Protein AF-A0A5Y1E538-F1 (afdb_monomer_lite)

Secondary structure (DSSP, 8-state):
-TTSSPPEEEE-TTSSSEEEEPPPGGGS-HHHHHHHHHHHHHHHHHHT---HHHHHHHHHHHHHHTTTT-

pLDDT: mean 86.6, std 13.71, range [44.94, 97.56]

Foldseek 3Di:
DQVVDDWDWAQDPVNPGIDTHGDDPVPDDPVRNVVVVVVVVVVCVVVVNDDPVVVVVVVVCCVVCVPVPD

Radius of gyration: 20.3 Å; chains: 1; bounding box: 61×22×40 Å

Organism: NCBI:txid340188

InterPro domains:
  IPR008711 Recombinase NinB [PF05772] (2-52)
  IPR036619 NinB superfamily [G3DSA:1.10.3790.10] (1-70)
  IPR036619 NinB superfamily [SSF103370] (2-65)

Sequence (70 aa):
TAALKQQDVVPNLAGDGFVVIGQSTSRMRVSEFAELLELIQAFGAERGVKWSDEARLALEWKARWGDRAA

Structur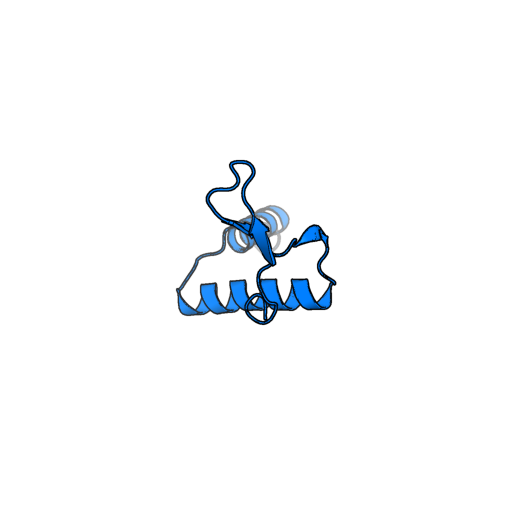e (mmCIF, N/CA/C/O backbone):
data_AF-A0A5Y1E538-F1
#
_entry.id   AF-A0A5Y1E538-F1
#
loop_
_atom_site.group_PDB
_atom_site.id
_atom_site.type_symbol
_atom_site.label_atom_id
_atom_site.label_alt_id
_atom_site.label_comp_id
_at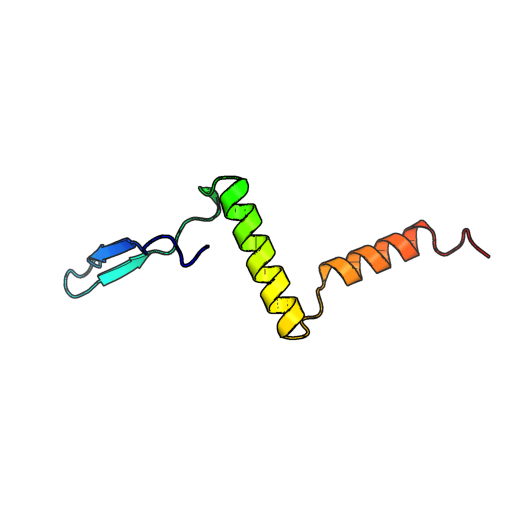om_site.label_asym_id
_atom_site.label_entity_id
_atom_site.label_seq_id
_atom_site.pdbx_PDB_ins_code
_atom_site.Cartn_x
_atom_site.Cartn_y
_atom_site.Cartn_z
_atom_site.occupancy
_atom_site.B_iso_or_equiv
_atom_site.auth_seq_id
_atom_site.auth_comp_id
_atom_site.auth_asym_id
_atom_site.auth_atom_id
_atom_site.pdbx_PDB_model_num
ATOM 1 N N . THR A 1 1 ? 0.748 -10.613 2.313 1.00 45.66 1 THR A N 1
ATOM 2 C CA . THR A 1 1 ? 0.460 -10.643 3.769 1.00 45.66 1 THR A CA 1
ATOM 3 C C . THR A 1 1 ? -0.030 -9.319 4.364 1.00 45.66 1 THR A C 1
ATOM 5 O O . THR A 1 1 ? -0.486 -9.333 5.499 1.00 45.66 1 THR A O 1
ATOM 8 N N . ALA A 1 2 ? -0.132 -8.208 3.615 1.00 44.94 2 ALA A N 1
ATOM 9 C CA . ALA A 1 2 ? -0.903 -7.030 4.064 1.00 44.94 2 ALA A CA 1
ATOM 10 C C . ALA A 1 2 ? -2.424 -7.293 4.166 1.00 44.94 2 ALA A C 1
ATOM 12 O O . ALA A 1 2 ? -3.095 -6.723 5.017 1.00 44.94 2 ALA A O 1
ATOM 13 N N . ALA A 1 3 ? -2.948 -8.222 3.358 1.00 47.06 3 ALA A N 1
ATOM 14 C CA . ALA A 1 3 ? -4.320 -8.725 3.468 1.00 47.06 3 ALA A CA 1
ATOM 15 C C . ALA A 1 3 ? -4.507 -9.810 4.554 1.00 47.06 3 ALA A C 1
ATOM 17 O O . ALA A 1 3 ? -5.625 -10.270 4.754 1.00 47.06 3 ALA A O 1
ATOM 18 N N . LEU A 1 4 ? -3.435 -10.256 5.233 1.00 52.31 4 LEU A N 1
ATOM 19 C CA . LEU A 1 4 ? -3.533 -11.307 6.260 1.00 52.31 4 LEU A CA 1
ATOM 20 C C . LEU A 1 4 ? -3.939 -10.760 7.637 1.00 52.31 4 LEU A C 1
ATOM 22 O O . LEU A 1 4 ? -4.414 -11.522 8.475 1.00 52.31 4 LEU A O 1
ATOM 26 N N . LYS A 1 5 ? -3.748 -9.459 7.884 1.00 62.47 5 LYS A N 1
ATOM 27 C CA . LYS A 1 5 ? -4.202 -8.796 9.112 1.00 62.47 5 LYS A CA 1
ATOM 28 C C . LYS A 1 5 ? -5.581 -8.187 8.887 1.00 62.47 5 LYS A C 1
ATOM 30 O O . LYS A 1 5 ? -5.790 -7.475 7.907 1.00 62.47 5 LYS A O 1
ATOM 35 N N . GLN A 1 6 ? -6.506 -8.483 9.800 1.00 67.31 6 GLN A N 1
ATOM 36 C CA . GLN A 1 6 ? -7.843 -7.894 9.806 1.00 67.31 6 GLN A CA 1
ATOM 37 C C . GLN A 1 6 ? -7.755 -6.363 9.832 1.00 67.31 6 GLN A C 1
ATOM 39 O O . GLN A 1 6 ? -6.878 -5.786 10.475 1.00 67.31 6 GLN A O 1
ATOM 44 N N . GLN A 1 7 ? -8.651 -5.720 9.085 1.00 79.19 7 GLN A N 1
ATOM 45 C CA . GLN A 1 7 ? -8.832 -4.273 9.128 1.00 79.19 7 GLN A CA 1
ATOM 46 C C . GLN A 1 7 ? -9.612 -3.904 10.388 1.00 79.19 7 GLN A C 1
ATOM 48 O O . GLN A 1 7 ? -10.556 -4.605 10.756 1.00 79.19 7 GLN A O 1
ATOM 53 N N . ASP A 1 8 ? -9.235 -2.794 11.016 1.00 85.94 8 ASP A N 1
ATOM 54 C CA . ASP A 1 8 ? -9.957 -2.279 12.172 1.00 85.94 8 ASP A CA 1
ATOM 55 C C . ASP A 1 8 ? -11.162 -1.468 11.683 1.00 85.94 8 ASP A C 1
ATOM 57 O O . ASP A 1 8 ? -11.048 -0.661 10.758 1.00 85.94 8 ASP A O 1
ATOM 61 N N . VAL A 1 9 ? -12.326 -1.672 12.297 1.00 91.94 9 VAL A N 1
ATOM 62 C CA . VAL A 1 9 ? -13.559 -0.945 11.967 1.00 91.94 9 VAL A CA 1
ATOM 63 C C . VAL A 1 9 ? -14.069 -0.265 13.227 1.00 91.94 9 VAL A C 1
ATOM 65 O O . VAL A 1 9 ? -14.299 -0.925 14.239 1.00 91.94 9 VAL A O 1
ATOM 68 N N . VAL A 1 10 ? -14.237 1.057 13.173 1.00 94.00 10 VAL A N 1
ATOM 69 C CA . VAL A 1 10 ? -14.653 1.876 14.322 1.00 94.00 10 VAL A CA 1
ATOM 70 C C . VAL A 1 10 ? -15.923 2.670 14.006 1.00 94.00 10 VAL A C 1
ATOM 72 O O . VAL A 1 10 ? -16.134 3.014 12.842 1.00 94.00 10 VAL A O 1
ATOM 75 N N . PRO A 1 11 ? -16.778 2.990 14.995 1.00 96.81 11 PRO A N 1
ATOM 76 C CA . PRO A 1 11 ? -17.895 3.911 14.793 1.00 96.81 11 PRO A CA 1
ATOM 77 C C . PRO A 1 11 ? -17.421 5.278 14.293 1.00 96.81 11 PRO A C 1
ATOM 79 O O . PRO A 1 11 ? -16.371 5.775 14.708 1.00 96.81 11 PRO A O 1
ATOM 82 N N . ASN A 1 12 ? -18.193 5.892 13.400 1.00 95.19 12 ASN A N 1
ATOM 83 C CA . ASN A 1 12 ? -17.918 7.247 12.940 1.00 95.19 12 ASN A CA 1
ATOM 84 C C . ASN A 1 12 ? -18.287 8.286 14.018 1.00 95.19 12 ASN A C 1
ATOM 86 O O . ASN A 1 12 ? -19.016 8.011 14.969 1.00 95.19 12 ASN A O 1
ATOM 90 N N . LEU A 1 13 ? -17.791 9.514 13.852 1.00 94.75 13 LEU A N 1
ATOM 91 C CA . LEU A 1 13 ? -18.038 10.601 14.807 1.00 94.75 13 LEU A CA 1
ATOM 92 C C . LEU A 1 13 ? -19.518 11.020 14.880 1.00 94.75 13 LEU A C 1
ATOM 94 O O . LEU A 1 13 ? -19.943 11.553 15.899 1.00 94.75 13 LEU A O 1
ATOM 98 N N . ALA A 1 14 ? -20.286 10.791 13.811 1.00 94.88 14 ALA A N 1
ATOM 99 C CA . ALA A 1 14 ? -21.711 11.111 13.737 1.00 94.88 14 ALA A CA 1
ATOM 100 C C . ALA A 1 14 ? -22.613 10.070 14.432 1.00 94.88 14 ALA A C 1
ATOM 102 O O . ALA A 1 14 ? -23.783 10.350 14.676 1.00 94.88 14 ALA A O 1
ATOM 103 N N . GLY A 1 15 ? -22.083 8.895 14.787 1.00 92.19 15 GLY A N 1
ATOM 104 C CA . GLY A 1 15 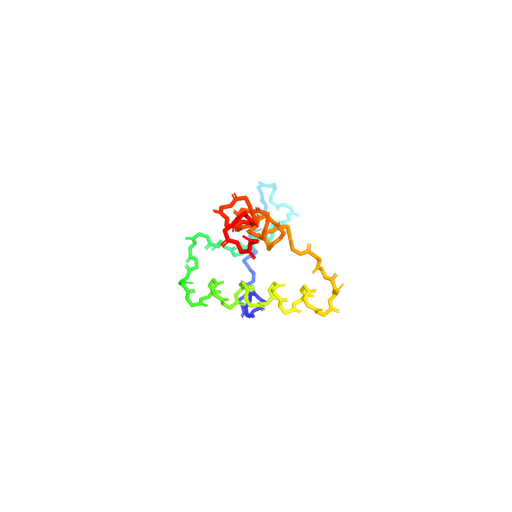? -22.827 7.828 15.460 1.00 92.19 15 GLY A CA 1
ATOM 105 C C . GLY A 1 15 ? -23.827 7.077 14.573 1.00 92.19 15 GLY A C 1
ATOM 106 O O . GLY A 1 15 ? -24.586 6.260 15.086 1.00 92.19 15 GLY A O 1
ATOM 107 N N . ASP A 1 16 ? -23.833 7.329 13.264 1.00 95.94 16 ASP A N 1
ATOM 108 C CA . ASP A 1 16 ? -24.752 6.744 12.280 1.00 95.94 16 ASP A CA 1
ATOM 109 C C . ASP A 1 16 ? -24.056 5.799 11.282 1.00 95.94 16 ASP A C 1
ATOM 111 O O . ASP A 1 16 ? -24.682 5.288 10.353 1.00 95.94 16 ASP A O 1
ATOM 115 N N . GLY A 1 17 ? -22.761 5.533 11.474 1.00 95.31 17 GLY A N 1
ATOM 116 C CA . GLY A 1 17 ? -21.986 4.684 10.579 1.00 95.31 17 GLY A CA 1
ATOM 117 C C . GLY A 1 17 ? -20.644 4.229 11.146 1.00 95.31 17 GLY A C 1
ATOM 118 O O . GLY A 1 17 ? -20.368 4.333 12.341 1.00 95.31 17 GLY A O 1
ATOM 119 N N . PHE A 1 18 ? -19.788 3.723 10.257 1.00 96.12 18 PHE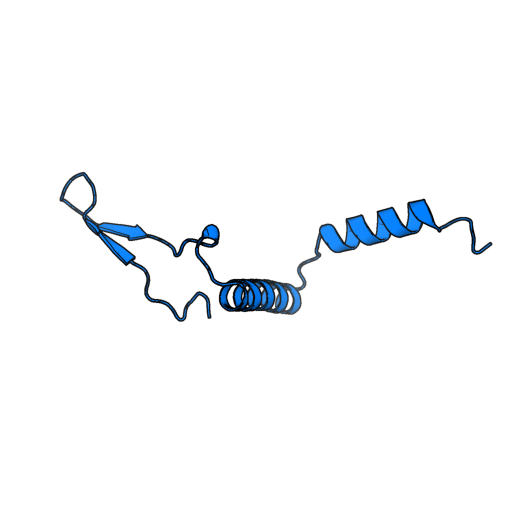 A N 1
ATOM 120 C CA . PHE A 1 18 ? -18.479 3.163 10.595 1.00 96.12 18 PHE A CA 1
ATOM 121 C C . PHE A 1 18 ? -17.387 3.673 9.651 1.00 96.12 18 PHE A C 1
ATOM 123 O O . PHE A 1 18 ? -17.657 4.049 8.510 1.00 96.12 18 PHE A O 1
ATOM 130 N N . VAL A 1 19 ? -16.144 3.651 10.126 1.00 95.19 19 VAL A N 1
ATOM 131 C CA . VAL A 1 19 ? -14.933 3.978 9.370 1.00 95.19 19 VAL A CA 1
ATOM 132 C C . VAL A 1 19 ? -13.982 2.788 9.426 1.00 95.19 19 VAL A C 1
ATOM 134 O O . VAL A 1 19 ? -13.693 2.262 10.501 1.00 95.19 19 VAL A O 1
ATOM 137 N N . VAL A 1 20 ? -13.482 2.376 8.261 1.00 93.06 20 VAL A N 1
ATOM 138 C CA . VAL A 1 20 ? -12.449 1.340 8.147 1.00 93.06 20 VAL A CA 1
ATOM 139 C C . VAL A 1 20 ? -11.077 1.995 8.255 1.00 93.06 20 VAL A C 1
ATOM 141 O O . VAL A 1 20 ? -10.759 2.915 7.500 1.00 93.06 20 VAL A O 1
ATOM 144 N N . ILE A 1 21 ? -10.257 1.512 9.183 1.00 90.88 21 ILE A N 1
ATOM 145 C CA . ILE A 1 21 ? -8.898 1.990 9.416 1.00 90.88 21 ILE A CA 1
ATOM 146 C C . ILE A 1 21 ? -7.912 0.984 8.819 1.00 90.88 21 ILE A C 1
ATOM 148 O O . ILE A 1 21 ? -7.867 -0.194 9.182 1.00 90.88 21 ILE A O 1
ATOM 152 N N . GLY A 1 22 ? -7.104 1.470 7.877 1.00 87.94 22 GLY A N 1
ATOM 153 C CA . GLY A 1 22 ? -5.998 0.709 7.309 1.00 87.94 22 GLY A CA 1
ATOM 154 C C . GLY A 1 22 ? -4.870 0.489 8.320 1.00 87.94 22 GLY A C 1
ATOM 155 O O . GLY A 1 22 ? -4.698 1.243 9.276 1.00 87.94 22 GLY A O 1
ATOM 156 N N . GLN A 1 23 ? -4.054 -0.535 8.084 1.00 88.31 23 GLN A N 1
ATOM 157 C CA . GLN A 1 23 ? -2.897 -0.821 8.929 1.00 88.31 23 GLN A CA 1
ATOM 158 C C . GLN A 1 23 ? -1.795 0.235 8.733 1.00 88.31 23 GLN A C 1
ATOM 160 O O . GLN A 1 23 ? -1.462 0.614 7.610 1.00 88.31 23 GLN A O 1
ATOM 165 N N . SER A 1 24 ? -1.200 0.697 9.835 1.00 90.75 24 SER A N 1
ATOM 166 C CA . SER A 1 24 ? -0.134 1.705 9.813 1.00 90.75 24 SER A CA 1
ATOM 167 C C . SER A 1 24 ? 1.209 1.089 9.414 1.00 90.75 24 SER A C 1
ATOM 169 O O . SER A 1 24 ? 1.768 0.280 10.154 1.00 90.75 24 SER A O 1
ATOM 171 N N . THR A 1 25 ? 1.766 1.514 8.277 1.00 91.06 25 THR A N 1
ATOM 172 C CA . THR A 1 25 ? 3.080 1.054 7.793 1.00 91.06 25 THR A CA 1
ATOM 173 C C . THR A 1 25 ? 4.238 1.501 8.683 1.00 91.06 25 THR A C 1
ATOM 175 O O . THR A 1 25 ? 5.195 0.754 8.848 1.00 91.06 25 THR A O 1
ATOM 178 N N . SER A 1 26 ? 4.137 2.665 9.333 1.00 93.81 26 SER A N 1
ATOM 179 C CA . SER A 1 26 ? 5.164 3.159 10.264 1.00 93.81 26 SER A CA 1
ATOM 180 C C . SER A 1 26 ? 5.275 2.339 11.552 1.00 93.81 26 SER A C 1
ATOM 182 O O . SER A 1 26 ? 6.274 2.443 12.258 1.00 93.81 26 SER A O 1
ATOM 184 N N . ARG A 1 27 ? 4.261 1.523 11.863 1.00 90.88 27 ARG A N 1
ATOM 185 C CA . ARG A 1 27 ? 4.240 0.614 13.019 1.00 90.88 27 ARG A CA 1
ATOM 186 C C . ARG A 1 27 ? 4.513 -0.844 12.641 1.00 90.88 27 ARG A C 1
ATOM 188 O O . ARG A 1 27 ? 4.498 -1.701 13.522 1.00 90.88 27 ARG A O 1
ATOM 195 N N . MET A 1 28 ? 4.726 -1.144 11.359 1.00 91.50 28 MET A N 1
ATOM 196 C CA . MET A 1 28 ? 5.049 -2.500 10.916 1.00 91.50 28 MET A CA 1
ATOM 197 C C . MET A 1 28 ? 6.454 -2.894 11.370 1.00 91.50 28 MET A C 1
ATOM 199 O O . MET A 1 28 ? 7.379 -2.081 11.362 1.00 91.50 28 MET A O 1
ATOM 203 N N . ARG A 1 29 ? 6.635 -4.168 11.729 1.00 94.19 29 ARG A N 1
ATOM 204 C CA . ARG A 1 29 ? 7.979 -4.729 11.900 1.00 94.19 29 ARG A CA 1
ATOM 205 C C . ARG A 1 29 ? 8.677 -4.790 10.545 1.00 94.19 29 ARG A C 1
ATOM 207 O O . ARG A 1 29 ? 8.028 -4.891 9.506 1.00 94.19 29 ARG A O 1
ATOM 214 N N . VAL A 1 30 ? 10.007 -4.829 10.571 1.00 94.31 30 VAL A N 1
ATOM 215 C CA . VAL A 1 30 ? 10.837 -4.919 9.358 1.00 94.31 30 VAL A CA 1
ATOM 216 C C . VAL A 1 30 ? 10.413 -6.088 8.461 1.00 94.31 30 VAL A C 1
ATOM 218 O O . VAL A 1 30 ? 10.305 -5.906 7.255 1.00 94.31 30 VAL A O 1
ATOM 221 N N . SER A 1 31 ? 10.104 -7.256 9.036 1.00 93.25 31 SER A N 1
ATOM 222 C CA . SER A 1 31 ? 9.655 -8.424 8.266 1.00 93.25 31 SER A CA 1
ATOM 223 C C . SER A 1 31 ? 8.319 -8.187 7.554 1.00 93.25 31 SER A C 1
ATOM 225 O O . SER A 1 31 ? 8.176 -8.511 6.385 1.00 93.25 31 SER A O 1
ATOM 227 N N . GLU A 1 32 ? 7.353 -7.564 8.232 1.00 90.31 32 GLU A N 1
ATOM 228 C CA . GLU A 1 32 ? 6.027 -7.284 7.667 1.00 90.31 32 GLU A CA 1
ATOM 229 C C . GLU A 1 32 ? 6.114 -6.251 6.541 1.00 90.31 32 GLU A C 1
ATOM 231 O O . GLU A 1 32 ? 5.445 -6.373 5.516 1.00 90.31 32 GLU A O 1
ATOM 236 N N . PHE A 1 33 ? 6.967 -5.242 6.718 1.00 93.38 33 PHE A N 1
ATOM 237 C CA . PHE A 1 33 ? 7.197 -4.238 5.691 1.00 93.38 33 PHE A CA 1
ATOM 238 C C . PHE A 1 33 ? 7.953 -4.817 4.485 1.00 93.38 33 PHE A C 1
ATOM 240 O O . PHE A 1 33 ? 7.631 -4.483 3.348 1.00 93.38 33 PHE A O 1
ATOM 247 N N . ALA A 1 34 ? 8.911 -5.723 4.711 1.00 93.88 34 ALA A N 1
ATOM 248 C CA . ALA A 1 34 ? 9.611 -6.422 3.636 1.00 93.88 34 ALA A CA 1
ATOM 249 C C . ALA A 1 34 ? 8.645 -7.251 2.773 1.00 93.88 34 ALA A C 1
ATOM 251 O O . ALA A 1 34 ? 8.677 -7.140 1.550 1.00 93.88 34 ALA A O 1
ATOM 252 N N . GLU A 1 35 ? 7.724 -7.993 3.394 1.00 92.94 35 GLU A N 1
ATOM 253 C CA . GLU A 1 35 ? 6.695 -8.751 2.668 1.00 92.94 35 GLU A CA 1
ATOM 254 C C . GLU A 1 35 ? 5.729 -7.841 1.882 1.00 92.94 35 GLU A C 1
ATOM 256 O O . GLU A 1 35 ? 5.246 -8.207 0.809 1.00 92.94 35 GLU A O 1
ATOM 261 N N . LEU A 1 36 ? 5.427 -6.640 2.395 1.00 92.62 36 LEU A N 1
ATOM 262 C CA . LEU A 1 36 ? 4.635 -5.647 1.663 1.00 92.62 36 LEU A CA 1
ATOM 263 C C . LEU A 1 36 ? 5.371 -5.157 0.409 1.00 92.62 36 LEU A C 1
ATOM 265 O O . LEU A 1 36 ? 4.760 -5.079 -0.657 1.00 92.62 36 LEU A O 1
ATOM 269 N N . LEU A 1 37 ? 6.662 -4.834 0.524 1.00 94.44 37 LEU A N 1
ATOM 270 C CA . LEU A 1 37 ? 7.473 -4.424 -0.624 1.00 94.44 37 LEU A CA 1
ATOM 271 C C . LEU A 1 37 ? 7.554 -5.537 -1.670 1.00 94.44 37 LEU A C 1
ATOM 273 O O . LEU A 1 37 ? 7.378 -5.268 -2.855 1.00 94.44 37 LEU A O 1
ATOM 277 N N . GLU A 1 38 ? 7.756 -6.782 -1.242 1.00 94.88 38 GLU A N 1
ATOM 278 C CA . GLU A 1 38 ? 7.785 -7.938 -2.138 1.00 94.88 38 GLU A CA 1
ATOM 279 C C . GLU A 1 38 ? 6.464 -8.099 -2.902 1.00 94.88 38 GLU A C 1
ATOM 281 O O . GLU A 1 38 ? 6.474 -8.285 -4.118 1.00 94.88 38 GLU A O 1
ATOM 286 N N . LEU A 1 39 ? 5.322 -7.930 -2.229 1.00 95.00 39 LEU A N 1
ATOM 287 C CA . LEU A 1 39 ? 4.015 -7.962 -2.884 1.00 95.00 39 LEU A CA 1
ATOM 288 C C . LEU A 1 39 ? 3.865 -6.855 -3.942 1.00 95.00 39 LEU A C 1
ATOM 290 O O . LEU A 1 39 ? 3.340 -7.113 -5.025 1.00 95.00 39 LEU A O 1
ATOM 294 N N . ILE A 1 40 ? 4.314 -5.632 -3.644 1.00 94.81 40 ILE A N 1
ATOM 295 C CA . ILE A 1 40 ? 4.278 -4.509 -4.595 1.00 94.81 40 ILE A CA 1
ATOM 296 C C . ILE A 1 40 ? 5.135 -4.828 -5.826 1.00 94.81 40 ILE A C 1
ATOM 298 O O . ILE A 1 40 ? 4.694 -4.605 -6.956 1.00 94.81 40 ILE A O 1
ATOM 302 N N . GLN A 1 41 ? 6.327 -5.388 -5.612 1.00 95.50 41 GLN A N 1
ATOM 303 C CA . GLN A 1 41 ? 7.236 -5.761 -6.693 1.00 95.50 41 GLN A CA 1
ATOM 304 C C . GLN A 1 41 ? 6.677 -6.899 -7.551 1.00 95.50 41 GLN A C 1
ATOM 306 O O . GLN A 1 41 ? 6.697 -6.798 -8.777 1.00 95.50 41 GLN A O 1
ATOM 311 N N . ALA A 1 42 ? 6.114 -7.940 -6.930 1.00 95.62 42 ALA A N 1
ATOM 312 C CA . ALA A 1 42 ? 5.472 -9.047 -7.636 1.00 95.62 42 ALA A CA 1
ATOM 313 C C . ALA A 1 42 ? 4.301 -8.558 -8.500 1.00 95.62 42 ALA A C 1
ATOM 315 O O . ALA A 1 42 ? 4.236 -8.856 -9.692 1.00 95.62 42 ALA A O 1
ATOM 316 N N . PHE A 1 43 ? 3.430 -7.716 -7.933 1.00 96.06 43 PHE A N 1
ATOM 317 C CA . PHE A 1 43 ? 2.336 -7.101 -8.681 1.00 96.06 43 PHE A CA 1
ATOM 318 C C . PHE A 1 43 ? 2.847 -6.270 -9.864 1.00 96.06 43 PHE A C 1
ATOM 320 O O . PHE A 1 43 ? 2.320 -6.367 -10.973 1.00 96.06 43 PHE A O 1
ATOM 327 N N . GLY A 1 44 ? 3.879 -5.452 -9.651 1.00 95.69 44 GLY A N 1
ATOM 328 C CA . GLY A 1 44 ? 4.451 -4.639 -10.718 1.00 95.69 44 GLY A CA 1
ATOM 329 C C . GLY A 1 44 ? 5.039 -5.484 -11.847 1.00 95.69 44 GLY A C 1
ATOM 330 O O . GLY A 1 44 ? 4.801 -5.174 -13.014 1.00 95.69 44 GLY A O 1
ATOM 331 N N . ALA A 1 45 ? 5.726 -6.578 -11.512 1.00 95.75 45 ALA A N 1
ATOM 332 C CA . ALA A 1 45 ? 6.274 -7.515 -12.488 1.00 95.75 45 ALA A CA 1
ATOM 333 C C . ALA A 1 45 ? 5.171 -8.168 -13.339 1.00 95.75 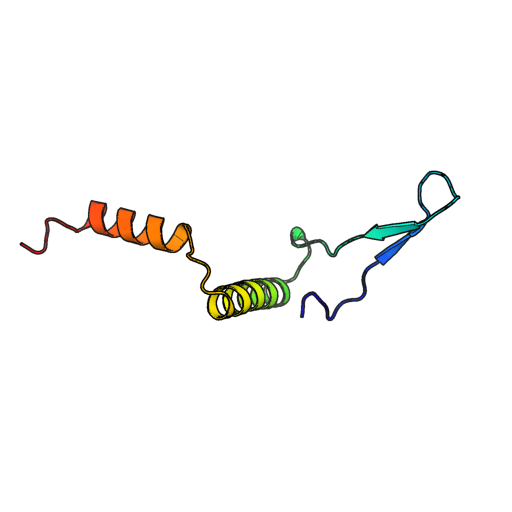45 ALA A C 1
ATOM 335 O O . ALA A 1 45 ? 5.265 -8.170 -14.566 1.00 95.75 45 ALA A O 1
ATOM 336 N N . GLU A 1 46 ? 4.087 -8.642 -12.716 1.00 97.56 46 GLU A N 1
ATOM 337 C CA . GLU A 1 46 ? 2.941 -9.240 -13.420 1.00 97.56 46 GLU A CA 1
ATOM 338 C C . GLU A 1 46 ? 2.224 -8.255 -14.352 1.00 97.56 46 GLU A C 1
ATOM 340 O O . GLU A 1 46 ? 1.664 -8.644 -15.377 1.00 97.56 46 GLU A O 1
ATOM 345 N N . ARG A 1 47 ? 2.219 -6.965 -14.001 1.00 97.19 47 ARG A N 1
ATOM 346 C CA . ARG A 1 47 ? 1.522 -5.914 -14.756 1.00 97.19 47 ARG A CA 1
ATOM 347 C C . ARG A 1 47 ? 2.426 -5.138 -15.713 1.00 97.19 47 ARG A C 1
ATOM 349 O O . ARG A 1 47 ? 1.937 -4.231 -16.383 1.00 97.19 47 ARG A O 1
ATOM 356 N N . GLY A 1 48 ? 3.714 -5.471 -15.786 1.00 96.31 48 GLY A N 1
ATOM 357 C CA . GLY A 1 48 ? 4.684 -4.758 -16.619 1.00 96.31 48 GLY A CA 1
ATOM 358 C C . GLY A 1 48 ? 4.896 -3.299 -16.197 1.00 96.31 48 GLY A C 1
ATOM 359 O O . GLY A 1 48 ? 5.094 -2.429 -17.048 1.00 96.31 48 GLY A O 1
ATOM 360 N N . VAL A 1 49 ? 4.817 -3.011 -14.895 1.00 96.75 49 VAL A N 1
ATOM 361 C CA . VAL A 1 49 ? 5.079 -1.676 -14.344 1.00 96.75 49 VAL A CA 1
ATOM 362 C C . VAL A 1 49 ? 6.544 -1.307 -14.576 1.00 96.75 49 VAL A C 1
ATOM 364 O O . 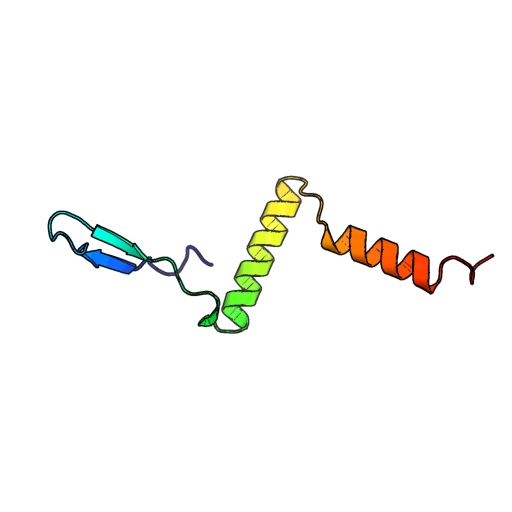VAL A 1 49 ? 7.448 -2.085 -14.287 1.00 96.75 49 VAL A O 1
ATOM 367 N N . LYS A 1 50 ? 6.782 -0.097 -15.091 1.00 94.69 50 LYS A N 1
ATOM 368 C CA . LYS A 1 50 ? 8.128 0.465 -15.259 1.00 94.69 50 LYS A CA 1
ATOM 369 C C . LYS A 1 50 ? 8.481 1.319 -14.045 1.00 94.69 50 LYS A C 1
ATOM 371 O O . LYS A 1 50 ? 7.867 2.365 -13.839 1.00 94.69 50 LYS A O 1
ATOM 376 N N . TRP A 1 51 ? 9.471 0.896 -13.267 1.00 94.25 51 TRP A N 1
ATOM 377 C CA . TRP A 1 51 ? 9.871 1.583 -12.040 1.00 94.25 51 TRP A CA 1
ATOM 378 C C . TRP A 1 51 ? 10.743 2.812 -12.321 1.00 94.25 51 TRP A C 1
ATOM 380 O O . TRP A 1 51 ? 11.760 2.738 -13.010 1.00 94.25 51 TRP A O 1
ATOM 390 N N . SER A 1 52 ? 10.366 3.962 -11.757 1.00 92.69 52 SER A N 1
ATOM 391 C CA . SER A 1 52 ? 11.107 5.221 -11.920 1.00 92.69 52 SER A CA 1
ATOM 392 C C . SER A 1 52 ? 12.469 5.211 -11.227 1.00 92.69 52 SER A C 1
ATOM 394 O O . SER A 1 52 ? 13.411 5.833 -11.716 1.00 92.69 52 SER A O 1
ATOM 396 N N . ASP A 1 53 ? 12.585 4.504 -10.104 1.00 89.12 53 ASP A N 1
ATOM 397 C CA . ASP A 1 53 ? 13.813 4.477 -9.308 1.00 89.12 53 ASP A CA 1
ATOM 398 C C . ASP A 1 53 ? 14.944 3.729 -10.010 1.00 89.12 53 ASP A C 1
ATOM 400 O O . ASP A 1 53 ? 16.085 4.181 -9.973 1.00 89.12 53 ASP A O 1
ATOM 404 N N . GLU A 1 54 ? 14.632 2.644 -10.719 1.00 87.56 54 GLU A N 1
ATOM 405 C CA . GLU A 1 54 ? 15.604 1.915 -11.540 1.00 87.56 54 GLU A CA 1
ATOM 406 C C . GLU A 1 54 ? 16.123 2.789 -12.684 1.00 87.56 54 GLU A C 1
ATOM 408 O O . GLU A 1 54 ? 17.328 2.848 -12.929 1.00 87.56 54 GLU A O 1
ATOM 413 N N . ALA A 1 55 ? 15.225 3.526 -13.346 1.00 79.25 55 ALA A N 1
ATOM 414 C CA . ALA A 1 55 ? 15.599 4.465 -14.396 1.00 79.25 55 ALA A CA 1
ATOM 415 C C . ALA A 1 55 ? 16.490 5.594 -13.852 1.00 79.25 55 ALA A C 1
ATOM 417 O O . ALA A 1 55 ? 17.511 5.920 -14.460 1.00 79.25 55 ALA A O 1
ATOM 418 N N . ARG A 1 56 ? 16.151 6.160 -12.685 1.00 86.75 56 ARG A N 1
ATOM 419 C CA . ARG A 1 56 ? 16.972 7.175 -12.010 1.00 86.75 56 ARG A CA 1
ATOM 420 C C . ARG A 1 56 ? 18.349 6.623 -11.642 1.00 86.75 56 ARG A C 1
ATOM 422 O O . ARG A 1 56 ? 19.351 7.265 -11.942 1.00 86.75 56 ARG A O 1
ATOM 429 N N . LEU A 1 57 ? 18.408 5.426 -11.059 1.00 88.50 57 LEU A N 1
ATOM 430 C CA . LEU A 1 57 ? 19.661 4.763 -10.708 1.00 88.50 57 LEU A CA 1
ATOM 431 C C . LEU A 1 57 ? 20.524 4.539 -11.961 1.00 88.50 57 LEU A C 1
ATOM 433 O O . LEU A 1 57 ? 21.697 4.897 -11.974 1.00 88.50 57 LEU A O 1
ATOM 437 N N . ALA A 1 58 ? 19.950 4.019 -13.047 1.00 83.62 58 ALA A N 1
ATOM 438 C CA . ALA A 1 58 ? 20.671 3.805 -14.301 1.00 83.62 58 ALA A CA 1
ATOM 439 C C . ALA A 1 58 ? 21.256 5.111 -14.873 1.00 83.62 58 ALA A C 1
ATOM 441 O O . ALA A 1 58 ? 22.396 5.130 -15.345 1.00 83.62 58 ALA A O 1
ATOM 442 N N . LEU A 1 59 ? 20.508 6.217 -14.788 1.00 86.62 59 LEU A N 1
ATOM 443 C CA . LEU A 1 59 ? 20.984 7.545 -15.186 1.00 86.62 59 LEU A CA 1
ATOM 444 C C . LEU A 1 59 ? 22.125 8.044 -14.291 1.00 86.62 59 LEU A C 1
ATOM 446 O O . LEU A 1 59 ? 23.118 8.556 -14.807 1.00 86.62 59 LEU A O 1
ATOM 450 N N . GLU A 1 60 ? 22.026 7.860 -12.975 1.00 90.81 60 GLU A N 1
ATOM 451 C CA . GLU A 1 60 ? 23.087 8.218 -12.025 1.00 90.81 60 GLU A CA 1
ATOM 452 C C . GLU A 1 60 ? 24.376 7.433 -12.283 1.00 90.81 60 GLU A C 1
ATOM 454 O O . GLU A 1 60 ? 25.468 8.002 -12.286 1.00 90.81 60 GLU A O 1
ATOM 459 N N . TRP A 1 61 ? 24.262 6.136 -12.566 1.00 87.00 61 TRP A N 1
ATOM 460 C CA . TRP A 1 61 ? 25.402 5.294 -12.921 1.00 87.00 61 TRP A CA 1
ATOM 461 C C . TRP A 1 61 ? 26.051 5.726 -14.232 1.00 87.00 61 TRP A C 1
ATOM 463 O O . TRP A 1 61 ? 27.278 5.831 -14.300 1.00 87.00 61 TRP A O 1
ATOM 473 N N . LYS A 1 62 ? 25.240 6.034 -15.251 1.00 88.19 62 LYS A N 1
ATOM 474 C CA . LYS A 1 62 ? 25.732 6.580 -16.519 1.00 88.19 62 LYS A CA 1
ATOM 475 C C . LYS A 1 62 ? 26.473 7.900 -16.302 1.00 88.19 62 LYS A C 1
ATOM 477 O O . LYS A 1 62 ? 27.568 8.060 -16.827 1.00 88.19 62 LYS A O 1
ATOM 482 N N . ALA A 1 63 ? 25.918 8.816 -15.509 1.00 90.19 63 ALA A N 1
ATOM 483 C CA . ALA A 1 63 ? 26.558 10.095 -15.206 1.00 90.19 63 ALA A CA 1
ATOM 484 C C . ALA A 1 63 ? 27.886 9.922 -14.451 1.00 90.19 63 ALA A C 1
ATOM 486 O O . ALA A 1 63 ? 28.833 10.669 -14.675 1.00 90.19 63 ALA A O 1
ATOM 487 N N . ARG A 1 64 ? 27.969 8.923 -13.566 1.00 89.81 64 ARG A N 1
ATOM 488 C CA . ARG A 1 64 ? 29.155 8.688 -12.739 1.00 89.81 64 ARG A CA 1
ATOM 489 C C . ARG A 1 64 ? 30.305 8.005 -13.486 1.00 89.81 64 ARG A C 1
ATOM 491 O O . ARG A 1 64 ? 31.461 8.257 -13.153 1.00 89.81 64 ARG A O 1
ATOM 498 N N . TRP A 1 65 ? 30.008 7.134 -14.453 1.00 87.56 65 TRP A N 1
ATOM 499 C CA . TRP A 1 65 ? 31.009 6.226 -15.035 1.00 87.56 65 TRP A CA 1
ATOM 500 C C . TRP A 1 65 ? 31.021 6.142 -16.567 1.00 87.56 65 TRP A C 1
ATOM 502 O O . TRP A 1 65 ? 31.912 5.495 -17.112 1.00 87.56 65 TRP A O 1
ATOM 512 N N . GLY A 1 66 ? 30.072 6.776 -17.263 1.00 72.94 66 GLY A N 1
ATOM 513 C CA . GLY A 1 66 ? 29.841 6.597 -18.702 1.00 72.94 66 GLY A CA 1
ATOM 514 C C . GLY A 1 66 ? 31.029 6.916 -19.616 1.00 72.94 66 GLY A C 1
ATOM 515 O O . GLY A 1 66 ? 31.136 6.302 -20.670 1.00 72.94 66 GLY A O 1
ATOM 516 N N . ASP A 1 67 ? 31.949 7.784 -19.186 1.00 65.94 67 ASP A N 1
ATOM 517 C CA . ASP A 1 67 ? 33.124 8.194 -19.976 1.00 65.94 67 ASP A CA 1
ATOM 518 C C . ASP A 1 67 ? 34.416 7.429 -19.632 1.00 65.94 67 ASP A C 1
ATOM 520 O O . ASP A 1 67 ? 35.454 7.668 -20.240 1.00 65.94 67 ASP A O 1
ATOM 524 N N . ARG A 1 68 ? 34.404 6.506 -18.658 1.00 61.34 68 ARG A N 1
ATOM 525 C CA . ARG A 1 68 ? 35.618 5.762 -18.245 1.00 61.34 68 ARG A CA 1
ATOM 526 C C . ARG A 1 68 ? 35.841 4.441 -18.986 1.00 61.34 68 ARG A C 1
ATOM 528 O O . ARG A 1 68 ? 36.785 3.727 -18.656 1.00 61.34 68 ARG A O 1
ATOM 535 N N . ALA A 1 69 ? 34.975 4.102 -19.936 1.00 58.34 69 ALA A N 1
ATOM 536 C CA . ALA A 1 69 ? 35.010 2.835 -20.667 1.00 58.34 69 ALA A CA 1
ATOM 537 C C . ALA A 1 69 ? 35.203 2.997 -22.190 1.00 58.34 69 ALA A C 1
ATOM 539 O O . ALA A 1 69 ? 34.984 2.029 -22.917 1.00 58.34 69 ALA A O 1
ATOM 540 N N . ALA A 1 70 ? 35.590 4.190 -22.661 1.00 51.25 70 ALA A N 1
ATOM 541 C CA . ALA A 1 70 ? 35.969 4.452 -24.053 1.00 51.25 70 ALA A CA 1
ATOM 542 C C . ALA A 1 70 ? 37.493 4.554 -24.198 1.00 51.25 70 ALA A C 1
ATOM 544 O O . ALA A 1 70 ? 38.117 5.211 -23.334 1.00 51.25 70 ALA A O 1
#